Protein AF-A0A1C9HU76-F1 (afdb_monomer)

Radius of gyration: 15.62 Å; Cα contacts (8 Å, |Δi|>4): 66; chains: 1; bounding box: 36×32×41 Å

InterPro domains:
  IPR036271 Tetracyclin repressor-like, C-terminal domain superfamily [SSF48498] (3-108)
  IPR039538 BetI-type transcriptional repressor, C-terminal [PF13977] (38-105)

Structure (mmCIF, N/CA/C/O backbone):
data_AF-A0A1C9HU76-F1
#
_entry.id   AF-A0A1C9HU76-F1
#
loop_
_atom_site.group_PDB
_atom_site.id
_atom_site.type_symbol
_atom_site.label_atom_id
_atom_site.label_alt_id
_atom_site.label_comp_id
_atom_site.label_asym_id
_atom_site.label_entity_id
_atom_site.label_seq_id
_atom_site.pdbx_PDB_ins_code
_atom_site.Cartn_x
_atom_site.Cartn_y
_atom_site.Cartn_z
_atom_site.occupancy
_atom_site.B_iso_or_equiv
_atom_site.auth_seq_id
_atom_site.auth_comp_id
_atom_site.auth_asym_id
_atom_site.auth_atom_id
_atom_site.pdbx_PDB_model_num
ATOM 1 N N . MET A 1 1 ? 4.585 -0.288 8.268 1.00 74.44 1 MET A N 1
ATOM 2 C CA . MET A 1 1 ? 4.370 0.138 6.862 1.00 74.44 1 MET A CA 1
ATOM 3 C C . MET A 1 1 ? 5.338 1.241 6.439 1.00 74.44 1 MET A C 1
ATOM 5 O O . MET A 1 1 ? 6.081 1.016 5.494 1.00 74.44 1 MET A O 1
ATOM 9 N N . VAL A 1 2 ? 5.419 2.365 7.163 1.00 81.81 2 VAL A N 1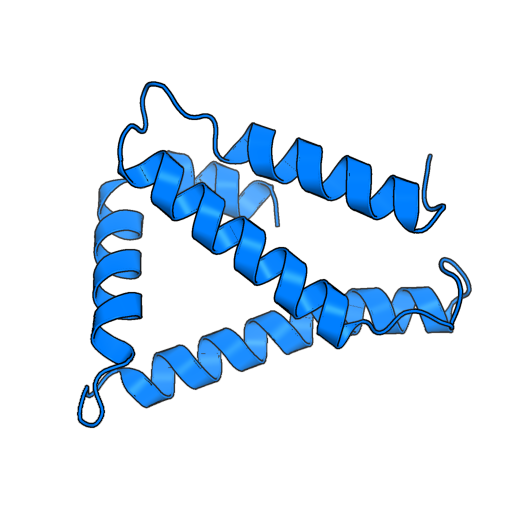
ATOM 10 C CA . VAL A 1 2 ? 6.376 3.463 6.878 1.00 81.81 2 VAL A CA 1
ATOM 11 C C . VAL A 1 2 ? 7.832 2.986 6.788 1.00 81.81 2 VAL A C 1
ATOM 13 O O . VAL A 1 2 ? 8.546 3.365 5.869 1.00 81.81 2 VAL A O 1
ATOM 16 N N . GLU A 1 3 ? 8.259 2.082 7.672 1.00 80.19 3 GLU A N 1
ATOM 17 C CA . GLU A 1 3 ? 9.634 1.558 7.649 1.00 80.19 3 GLU A CA 1
ATOM 18 C C . GLU A 1 3 ? 9.971 0.772 6.370 1.00 80.19 3 GLU A C 1
ATOM 20 O O . GLU A 1 3 ? 11.086 0.845 5.860 1.00 80.19 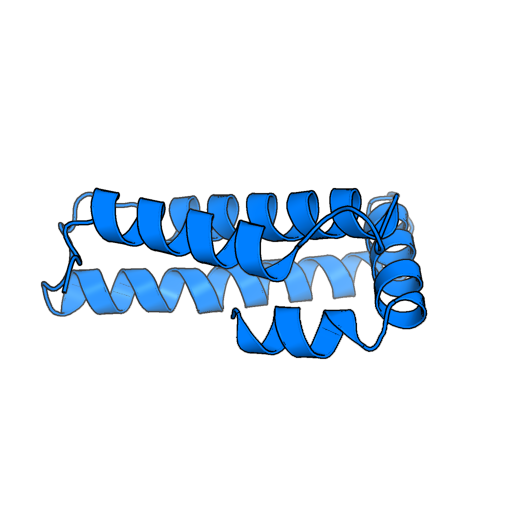3 GLU A O 1
ATOM 25 N N . VAL A 1 4 ? 8.989 0.070 5.790 1.00 80.44 4 VAL A N 1
ATOM 26 C CA . VAL A 1 4 ? 9.163 -0.609 4.495 1.00 80.44 4 VAL A CA 1
ATOM 27 C C . VAL A 1 4 ? 9.374 0.428 3.392 1.00 80.44 4 VAL A C 1
ATOM 29 O O . VAL A 1 4 ? 10.269 0.275 2.569 1.00 80.44 4 VAL A O 1
ATOM 32 N N . PHE A 1 5 ? 8.598 1.514 3.412 1.00 81.38 5 PHE A N 1
ATOM 33 C CA . PHE A 1 5 ? 8.742 2.633 2.479 1.00 81.38 5 PHE A CA 1
ATOM 34 C C . PHE A 1 5 ? 10.095 3.338 2.618 1.00 81.38 5 PHE A C 1
ATOM 36 O O . PHE A 1 5 ? 10.721 3.657 1.609 1.00 81.38 5 PHE A O 1
ATOM 43 N N . ARG A 1 6 ? 10.578 3.516 3.852 1.00 83.56 6 ARG A N 1
ATOM 44 C CA . ARG A 1 6 ? 11.895 4.092 4.141 1.00 83.56 6 ARG A CA 1
ATOM 45 C C . ARG A 1 6 ? 13.017 3.228 3.573 1.00 83.56 6 ARG A C 1
ATOM 47 O O . ARG A 1 6 ? 13.846 3.730 2.828 1.00 83.56 6 ARG A O 1
ATOM 54 N N . ARG A 1 7 ? 12.984 1.916 3.822 1.00 82.94 7 ARG A N 1
ATOM 55 C CA . ARG A 1 7 ? 13.958 0.975 3.247 1.00 82.94 7 ARG A CA 1
ATOM 56 C C . ARG A 1 7 ? 13.907 0.941 1.716 1.00 82.94 7 ARG A C 1
ATOM 58 O O . ARG A 1 7 ? 14.939 0.804 1.066 1.00 82.94 7 ARG A O 1
ATOM 65 N N . ASN A 1 8 ? 12.715 1.048 1.134 1.00 82.38 8 ASN A N 1
ATOM 66 C CA . ASN A 1 8 ? 12.534 1.066 -0.317 1.00 82.38 8 ASN A CA 1
ATOM 67 C C . ASN A 1 8 ? 13.158 2.305 -0.974 1.00 82.38 8 ASN A C 1
ATOM 69 O O . ASN A 1 8 ? 13.611 2.207 -2.115 1.00 82.38 8 ASN A O 1
ATOM 73 N N . ALA A 1 9 ? 13.219 3.438 -0.266 1.00 81.19 9 ALA A N 1
ATOM 74 C CA . ALA A 1 9 ? 13.811 4.671 -0.780 1.00 81.19 9 ALA A CA 1
ATOM 75 C C . ALA A 1 9 ? 15.301 4.509 -1.138 1.00 81.19 9 ALA A C 1
ATOM 77 O O . ALA A 1 9 ? 15.770 5.120 -2.096 1.00 81.19 9 ALA A O 1
ATOM 78 N N . ASP A 1 10 ? 16.013 3.607 -0.455 1.00 87.38 10 ASP A N 1
ATOM 79 C CA . ASP A 1 10 ? 17.419 3.293 -0.735 1.00 87.38 10 ASP A CA 1
ATOM 80 C C . ASP A 1 10 ? 17.607 2.310 -1.912 1.00 87.38 10 ASP A C 1
ATOM 82 O O . ASP A 1 10 ? 18.732 2.020 -2.320 1.00 87.38 10 ASP A O 1
ATOM 86 N N . MET A 1 11 ? 16.519 1.770 -2.481 1.00 90.69 11 MET A N 1
ATOM 87 C CA . MET A 1 11 ? 16.540 0.692 -3.483 1.00 90.69 11 MET A CA 1
ATOM 88 C C . MET A 1 11 ? 15.771 1.052 -4.766 1.00 90.69 11 MET A C 1
ATOM 90 O O . MET A 1 11 ? 15.022 0.230 -5.301 1.00 90.69 11 MET A O 1
ATOM 94 N N . VAL A 1 12 ? 15.970 2.268 -5.287 1.00 91.50 12 VAL A N 1
ATOM 95 C CA . VAL A 1 12 ? 15.240 2.825 -6.450 1.00 91.50 12 VAL A CA 1
ATOM 96 C C . VAL A 1 12 ? 15.096 1.838 -7.609 1.00 91.50 12 VAL A C 1
ATOM 98 O O . VAL A 1 12 ? 13.988 1.609 -8.091 1.00 91.50 12 VAL A O 1
ATOM 101 N N . GLU A 1 13 ? 16.188 1.211 -8.042 1.00 93.88 13 GLU A N 1
ATOM 102 C CA . GLU A 1 13 ? 16.163 0.330 -9.216 1.00 93.88 13 GLU A CA 1
ATOM 103 C C . GLU A 1 13 ? 15.406 -0.983 -8.971 1.00 93.88 13 GLU A C 1
ATOM 105 O O . GLU A 1 13 ? 14.733 -1.487 -9.871 1.00 93.88 13 GLU A O 1
ATOM 110 N N . VAL A 1 14 ? 15.429 -1.506 -7.741 1.00 94.12 14 VAL A N 1
ATOM 111 C CA . VAL A 1 14 ? 14.643 -2.692 -7.360 1.00 94.12 14 VAL A CA 1
ATOM 112 C C . VAL A 1 14 ? 13.156 -2.360 -7.386 1.00 94.12 14 VAL A C 1
ATOM 114 O O . VAL A 1 14 ? 12.353 -3.114 -7.934 1.00 94.12 14 VAL A O 1
ATOM 117 N N . ILE A 1 15 ? 12.791 -1.207 -6.829 1.00 94.31 15 ILE A N 1
ATOM 118 C CA . ILE A 1 15 ? 11.403 -0.750 -6.776 1.00 94.31 15 ILE A CA 1
ATOM 119 C C . ILE A 1 15 ? 10.880 -0.421 -8.175 1.00 94.31 15 ILE A C 1
ATOM 121 O O . ILE A 1 15 ? 9.739 -0.749 -8.495 1.00 94.31 15 ILE A O 1
ATOM 125 N N . ARG A 1 16 ? 11.727 0.135 -9.048 1.00 94.81 16 ARG A N 1
ATOM 126 C CA . ARG A 1 16 ? 11.408 0.360 -10.461 1.00 94.81 16 ARG A CA 1
ATOM 127 C C . ARG A 1 16 ? 11.109 -0.952 -11.185 1.00 94.81 16 ARG A C 1
ATOM 129 O O . ARG A 1 16 ? 10.067 -1.061 -11.827 1.00 94.81 16 ARG A O 1
ATOM 136 N N . ALA A 1 17 ? 11.989 -1.948 -11.063 1.00 95.94 17 ALA A N 1
ATOM 137 C CA . ALA A 1 17 ? 11.784 -3.261 -11.675 1.00 95.94 17 ALA A CA 1
ATOM 138 C C . ALA A 1 17 ? 10.505 -3.931 -11.149 1.00 95.94 17 ALA A C 1
ATOM 140 O O . ALA A 1 17 ? 9.711 -4.454 -11.929 1.00 95.94 1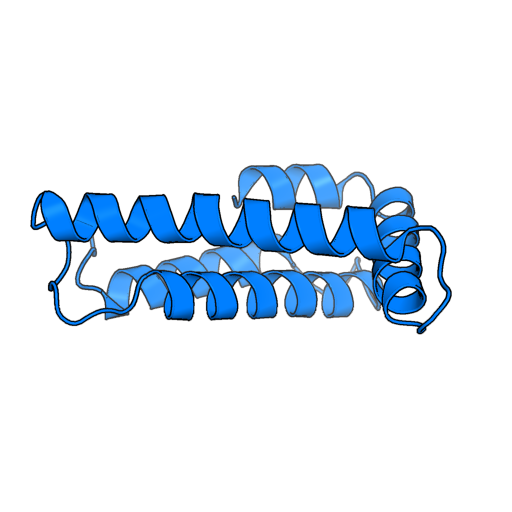7 ALA A O 1
ATOM 141 N N . PHE A 1 18 ? 10.267 -3.851 -9.837 1.00 94.50 18 PHE A N 1
ATOM 142 C CA . PHE A 1 18 ? 9.049 -4.361 -9.215 1.00 94.50 18 PHE A CA 1
ATOM 143 C C . PHE A 1 18 ? 7.787 -3.677 -9.762 1.00 94.50 18 PHE A C 1
ATOM 145 O O . PHE A 1 18 ? 6.830 -4.364 -10.107 1.00 94.50 18 PHE A O 1
ATOM 152 N N . ALA A 1 19 ? 7.783 -2.345 -9.883 1.00 94.81 19 ALA A N 1
ATOM 153 C CA . ALA A 1 19 ? 6.642 -1.590 -10.400 1.00 94.81 19 ALA A CA 1
ATOM 154 C C . ALA A 1 19 ? 6.323 -1.939 -11.864 1.00 94.81 19 ALA A C 1
ATOM 156 O O . ALA A 1 19 ? 5.154 -2.097 -12.216 1.00 94.81 19 ALA A O 1
ATOM 157 N N . ILE A 1 20 ? 7.352 -2.115 -12.700 1.00 96.19 20 ILE A N 1
ATOM 158 C CA . ILE A 1 20 ? 7.190 -2.544 -14.097 1.00 96.19 20 ILE A CA 1
ATOM 159 C C . ILE A 1 20 ? 6.579 -3.946 -14.154 1.00 96.19 20 ILE A C 1
ATOM 161 O O . ILE A 1 20 ? 5.544 -4.127 -14.789 1.00 96.19 20 ILE A O 1
ATOM 165 N N . LEU A 1 21 ? 7.158 -4.914 -13.436 1.00 96.50 21 LEU A N 1
ATOM 166 C CA . LEU A 1 21 ? 6.646 -6.288 -13.402 1.00 96.50 21 LEU A CA 1
ATOM 167 C C . LEU A 1 21 ? 5.219 -6.362 -12.848 1.00 96.50 21 LEU A C 1
ATOM 169 O O . LEU A 1 21 ? 4.411 -7.145 -13.343 1.00 96.50 21 LEU A O 1
ATOM 173 N N . SER A 1 22 ? 4.898 -5.532 -11.852 1.00 95.06 22 SER A N 1
ATOM 174 C CA . SER A 1 22 ? 3.544 -5.415 -11.307 1.00 95.06 22 SER A CA 1
ATOM 175 C C . SER A 1 22 ? 2.556 -4.988 -12.392 1.00 95.06 22 SER A C 1
ATOM 177 O O . SER A 1 22 ? 1.545 -5.657 -12.604 1.00 95.06 22 SER A O 1
ATOM 179 N N . ALA A 1 23 ? 2.886 -3.945 -13.159 1.00 95.44 23 ALA A N 1
ATOM 180 C CA . ALA A 1 23 ? 2.052 -3.480 -14.265 1.00 95.44 23 ALA A CA 1
ATOM 181 C C . ALA A 1 23 ? 1.947 -4.513 -15.403 1.00 95.44 23 ALA A C 1
ATOM 183 O O . ALA A 1 23 ? 0.852 -4.764 -15.906 1.00 95.44 23 ALA A O 1
ATOM 184 N N . GLU A 1 24 ? 3.052 -5.154 -15.791 1.00 97.00 24 GLU A N 1
ATOM 185 C CA . GLU A 1 24 ? 3.063 -6.200 -16.824 1.00 97.00 24 GLU A CA 1
ATOM 186 C C . GLU A 1 24 ? 2.234 -7.427 -16.418 1.00 97.00 24 GLU A C 1
ATOM 188 O O . GLU A 1 24 ? 1.574 -8.040 -17.263 1.00 97.00 24 GLU A O 1
ATOM 193 N N . SER A 1 25 ? 2.193 -7.748 -15.120 1.00 97.19 25 SER A N 1
ATOM 194 C CA . SER A 1 25 ? 1.417 -8.870 -14.583 1.00 97.19 25 SER A CA 1
ATOM 195 C C . SER A 1 25 ? -0.095 -8.757 -14.798 1.00 97.19 25 SE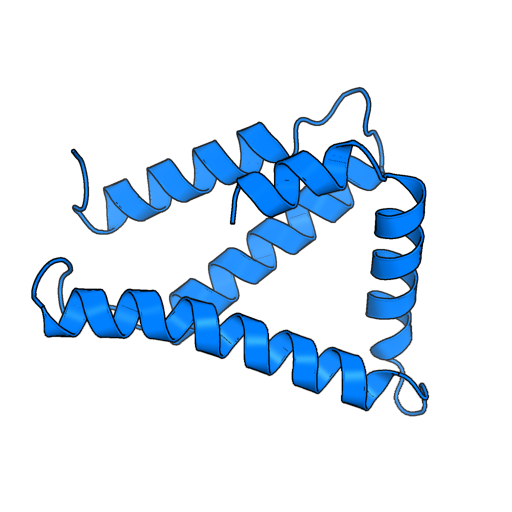R A C 1
ATOM 197 O O . SER A 1 25 ? -0.797 -9.768 -14.729 1.00 97.19 25 SER A O 1
ATOM 199 N N . LEU A 1 26 ? -0.596 -7.558 -15.119 1.00 95.75 26 LEU A N 1
ATOM 200 C CA . LEU A 1 26 ? -2.001 -7.316 -15.452 1.00 95.75 26 LEU A CA 1
ATOM 201 C C . LEU A 1 26 ? -2.397 -7.898 -16.819 1.00 95.75 26 LEU A C 1
ATOM 203 O O . LEU A 1 26 ? -3.588 -8.077 -17.091 1.00 95.75 26 LEU A O 1
ATOM 207 N N . MET A 1 27 ? -1.431 -8.211 -17.689 1.00 96.69 27 MET A N 1
ATOM 208 C CA . MET A 1 27 ? -1.708 -8.866 -18.967 1.00 96.69 27 MET A CA 1
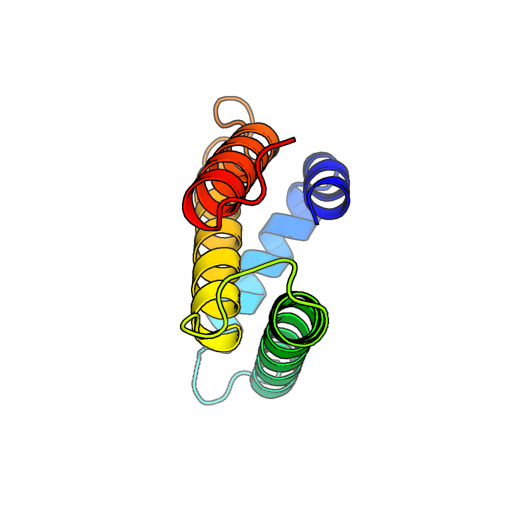ATOM 209 C C . MET A 1 27 ? -2.267 -10.280 -18.751 1.00 96.69 27 MET A C 1
ATOM 211 O O . MET A 1 27 ? -1.833 -11.017 -17.866 1.00 96.69 27 MET A O 1
ATOM 215 N N . LYS A 1 28 ? -3.231 -10.679 -19.595 1.00 91.56 28 LYS A N 1
ATOM 216 C CA . LYS A 1 28 ? -4.014 -11.919 -19.436 1.00 91.56 28 LYS A CA 1
ATOM 217 C C . LYS A 1 28 ? -3.149 -13.165 -19.203 1.00 91.56 28 LYS A C 1
ATOM 219 O O . LYS A 1 28 ? -3.484 -13.953 -18.320 1.00 91.56 28 LYS A O 1
ATOM 224 N N . ASP A 1 29 ? -2.063 -13.285 -19.964 1.00 94.19 29 ASP A N 1
ATOM 225 C CA . ASP A 1 29 ? -1.213 -14.476 -20.043 1.00 94.19 29 ASP A CA 1
ATOM 226 C C . ASP A 1 29 ? 0.182 -14.252 -19.422 1.00 94.19 29 ASP A C 1
ATOM 228 O O . ASP A 1 29 ? 1.130 -14.975 -19.725 1.00 94.19 29 ASP A O 1
ATOM 232 N N . HIS A 1 30 ? 0.338 -13.241 -18.555 1.00 96.56 30 HIS A N 1
ATOM 233 C CA . HIS A 1 30 ? 1.620 -12.984 -17.902 1.00 96.56 30 HIS A CA 1
ATOM 234 C C . HIS A 1 30 ? 1.933 -14.067 -16.849 1.00 96.56 30 HIS A C 1
ATOM 236 O O . HIS A 1 30 ? 1.116 -14.296 -15.950 1.00 96.56 30 HIS A O 1
ATOM 242 N N . PRO A 1 31 ? 3.124 -14.696 -16.868 1.00 97.12 31 PRO A N 1
ATOM 243 C CA . PRO A 1 31 ? 3.454 -15.799 -15.961 1.00 97.12 31 PRO A CA 1
ATOM 244 C C . PRO A 1 31 ? 3.439 -15.394 -14.479 1.00 97.12 31 PRO A C 1
ATOM 246 O O . PRO A 1 31 ? 3.140 -16.215 -13.618 1.00 97.12 31 PRO A O 1
ATOM 249 N N . ALA A 1 32 ? 3.714 -14.122 -14.169 1.00 96.38 32 ALA A N 1
ATOM 250 C CA . ALA A 1 32 ? 3.707 -13.617 -12.793 1.00 96.38 32 ALA A CA 1
ATOM 251 C C . ALA A 1 32 ? 2.318 -13.203 -12.265 1.00 96.38 32 ALA A C 1
ATOM 253 O O . ALA A 1 32 ? 2.218 -12.814 -11.104 1.00 96.38 32 ALA A O 1
ATOM 254 N N . LYS A 1 33 ? 1.249 -13.273 -13.076 1.00 96.06 33 LYS A N 1
ATOM 255 C CA . LYS A 1 33 ? -0.096 -12.802 -12.692 1.00 96.06 33 LYS A CA 1
ATOM 256 C C . LYS A 1 33 ? -0.586 -13.404 -11.372 1.00 96.06 33 LYS A C 1
ATOM 258 O O . LYS A 1 33 ? -1.073 -12.674 -10.516 1.00 96.06 33 LYS A O 1
ATOM 263 N N . GLY A 1 34 ? -0.444 -14.723 -11.206 1.00 96.81 34 GLY A N 1
ATOM 264 C CA . GLY A 1 34 ? -0.863 -15.416 -9.981 1.00 96.81 34 GLY A CA 1
ATOM 265 C C . GLY A 1 34 ? -0.099 -14.926 -8.753 1.00 96.81 34 GLY A C 1
ATOM 266 O O . GLY A 1 34 ? -0.703 -14.564 -7.755 1.00 96.81 34 GLY A O 1
ATOM 267 N N . TRP A 1 35 ? 1.223 -14.791 -8.874 1.00 96.88 35 TRP A N 1
ATOM 268 C CA . TRP A 1 35 ? 2.063 -14.316 -7.777 1.00 96.88 35 TRP A CA 1
ATOM 269 C C . TRP A 1 35 ? 1.715 -12.888 -7.331 1.00 96.88 35 TRP A C 1
ATOM 271 O O . TRP A 1 35 ? 1.637 -12.622 -6.133 1.00 96.88 35 TRP A O 1
ATOM 281 N N . PHE A 1 36 ? 1.482 -11.967 -8.275 1.00 96.25 36 PHE A N 1
ATOM 282 C CA . PHE A 1 36 ? 1.089 -10.593 -7.939 1.00 96.25 36 PHE A CA 1
ATOM 283 C C . PHE A 1 36 ? -0.320 -10.517 -7.343 1.00 96.25 36 PHE A C 1
ATOM 285 O O . PHE A 1 36 ? -0.528 -9.735 -6.415 1.00 96.25 36 PHE A O 1
ATOM 292 N N . LEU A 1 37 ? -1.259 -11.345 -7.817 1.00 95.44 37 LEU A N 1
ATOM 293 C CA . LEU A 1 37 ? -2.590 -11.463 -7.220 1.00 95.44 37 LEU A CA 1
ATOM 294 C C . LEU A 1 37 ? -2.498 -11.946 -5.769 1.00 95.44 37 LEU A C 1
ATOM 296 O O . LEU A 1 37 ? -2.995 -11.265 -4.878 1.00 95.44 37 LEU A O 1
ATOM 300 N N . ASP A 1 38 ? -1.809 -13.062 -5.527 1.00 96.69 38 ASP A N 1
ATOM 301 C CA . ASP A 1 38 ? -1.658 -13.639 -4.188 1.00 96.69 38 ASP A CA 1
ATOM 302 C C . ASP A 1 38 ? -0.991 -12.645 -3.235 1.00 96.69 38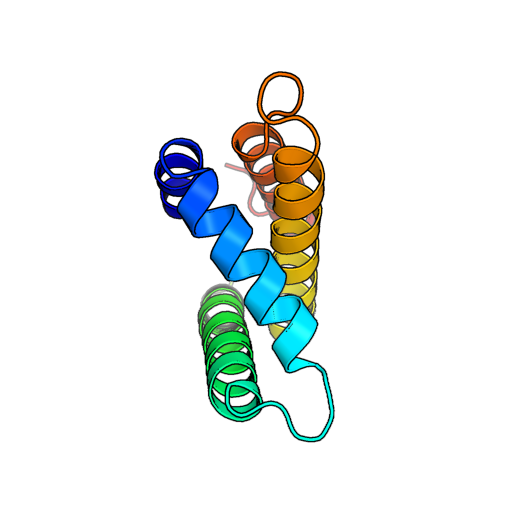 ASP A C 1
ATOM 304 O O . ASP A 1 38 ? -1.434 -12.449 -2.104 1.00 96.69 38 ASP A O 1
ATOM 308 N N . ARG A 1 39 ? 0.044 -11.947 -3.716 1.00 95.25 39 ARG A N 1
ATOM 309 C CA . ARG A 1 39 ? 0.722 -10.895 -2.959 1.00 95.25 39 ARG A CA 1
ATOM 310 C C . ARG A 1 39 ? -0.215 -9.741 -2.603 1.00 95.25 39 ARG A C 1
ATOM 312 O O . ARG A 1 39 ? -0.183 -9.285 -1.461 1.00 95.25 39 ARG A O 1
ATOM 319 N N . ALA A 1 40 ? -1.001 -9.244 -3.558 1.00 92.88 40 ALA A N 1
ATOM 320 C CA . ALA A 1 40 ? -1.929 -8.140 -3.326 1.00 92.88 40 ALA A CA 1
ATOM 321 C C . ALA A 1 40 ? -3.037 -8.545 -2.345 1.00 92.88 40 ALA A C 1
ATOM 323 O O . ALA A 1 40 ? -3.337 -7.801 -1.414 1.00 92.88 40 ALA A O 1
ATOM 324 N N . THR A 1 41 ? -3.588 -9.750 -2.505 1.00 95.19 41 THR A N 1
ATOM 325 C CA . THR A 1 41 ? -4.593 -10.308 -1.597 1.00 95.19 41 THR A CA 1
ATOM 326 C C . THR A 1 41 ? -4.039 -10.496 -0.188 1.00 95.19 41 THR A C 1
ATOM 328 O O . THR A 1 41 ? -4.702 -10.110 0.772 1.00 95.19 41 THR A O 1
ATOM 331 N N . GLN A 1 42 ? -2.820 -11.023 -0.040 1.00 95.56 42 GLN A N 1
ATOM 332 C CA . GLN A 1 42 ? -2.192 -11.172 1.273 1.00 95.56 42 GLN A CA 1
ATOM 333 C C . GLN A 1 42 ? -1.985 -9.814 1.946 1.00 95.56 42 GLN A C 1
ATOM 335 O O . GLN A 1 42 ? -2.388 -9.638 3.090 1.00 95.56 42 GLN A O 1
ATOM 340 N N . LEU A 1 43 ? -1.436 -8.833 1.222 1.00 94.25 43 LEU A N 1
ATOM 341 C CA . LEU A 1 43 ? -1.222 -7.490 1.761 1.00 94.25 43 LEU A CA 1
ATOM 342 C C . LEU A 1 43 ? -2.540 -6.830 2.190 1.00 94.25 43 LEU A C 1
ATOM 344 O O . LEU A 1 43 ? -2.599 -6.208 3.249 1.00 94.25 43 LEU A O 1
ATOM 348 N N . GLN A 1 44 ? -3.598 -6.974 1.389 1.00 95.56 44 GLN A N 1
ATOM 349 C CA . GLN A 1 44 ? -4.918 -6.453 1.735 1.00 95.56 44 GLN A CA 1
ATOM 350 C C . GLN A 1 44 ? -5.470 -7.114 3.000 1.00 95.56 44 GLN A C 1
ATOM 352 O O . GLN A 1 44 ? -5.994 -6.411 3.861 1.00 95.56 44 GLN A O 1
ATOM 357 N N . ASN A 1 45 ? -5.335 -8.435 3.130 1.00 95.31 45 ASN A N 1
ATOM 358 C CA . ASN A 1 45 ? -5.791 -9.170 4.308 1.00 95.31 45 ASN A CA 1
ATOM 359 C C . ASN A 1 45 ? -5.017 -8.765 5.568 1.00 95.31 45 ASN A C 1
ATOM 361 O O . ASN A 1 45 ? -5.640 -8.528 6.597 1.00 95.31 45 ASN A O 1
ATOM 365 N N . ASP A 1 46 ? -3.692 -8.635 5.482 1.00 94.69 46 ASP A N 1
ATOM 366 C CA . ASP A 1 46 ? -2.847 -8.248 6.618 1.00 94.69 46 ASP A CA 1
ATOM 367 C C . ASP A 1 46 ? -3.217 -6.850 7.141 1.00 94.69 46 ASP A C 1
ATOM 369 O O . ASP A 1 46 ? -3.327 -6.626 8.348 1.00 94.69 46 ASP A O 1
ATOM 373 N N . ILE A 1 47 ? -3.450 -5.900 6.228 1.00 94.00 47 ILE A N 1
ATOM 374 C CA . ILE A 1 47 ? -3.870 -4.544 6.595 1.00 94.00 47 ILE A CA 1
ATOM 375 C C . ILE A 1 47 ? -5.298 -4.557 7.154 1.00 94.00 47 ILE A C 1
ATOM 377 O O . ILE A 1 47 ? -5.550 -3.936 8.184 1.00 94.00 47 ILE A O 1
ATOM 381 N N . ALA A 1 48 ? -6.229 -5.264 6.507 1.00 94.19 48 ALA A N 1
ATOM 382 C CA . ALA A 1 48 ? -7.620 -5.334 6.948 1.00 94.19 48 ALA A CA 1
ATOM 383 C C . ALA A 1 48 ? -7.742 -5.932 8.357 1.00 94.19 48 ALA A C 1
ATOM 385 O O . ALA A 1 48 ? -8.463 -5.374 9.180 1.00 94.19 48 ALA A O 1
ATOM 386 N N . ALA A 1 49 ? -6.978 -6.987 8.658 1.00 93.00 49 ALA A N 1
ATOM 387 C CA . ALA A 1 49 ? -6.947 -7.617 9.976 1.00 93.00 49 ALA A CA 1
ATOM 388 C C . ALA A 1 49 ? -6.585 -6.622 11.091 1.00 93.00 49 ALA A C 1
ATOM 390 O O . ALA A 1 49 ? -7.200 -6.641 12.150 1.00 93.00 49 ALA A O 1
ATOM 391 N N . THR A 1 50 ? -5.666 -5.686 10.825 1.00 91.62 50 THR A N 1
ATOM 392 C CA . THR A 1 50 ? -5.286 -4.645 11.798 1.00 91.62 50 THR A CA 1
ATOM 393 C C . THR A 1 50 ? -6.475 -3.739 12.155 1.00 91.62 50 THR A C 1
ATOM 395 O O . THR A 1 50 ? -6.655 -3.371 13.314 1.00 91.62 50 THR A O 1
ATOM 398 N N . PHE A 1 51 ? -7.311 -3.381 11.175 1.00 90.12 51 PHE A N 1
ATOM 399 C CA . PHE A 1 51 ? -8.515 -2.580 11.422 1.00 90.12 51 PHE A CA 1
ATOM 400 C C . PHE A 1 51 ? -9.631 -3.407 12.066 1.00 90.12 51 PHE A C 1
ATOM 402 O O . PHE A 1 51 ? -10.336 -2.909 12.937 1.00 90.12 51 PHE A O 1
ATOM 409 N N . GLU A 1 52 ? -9.790 -4.667 11.668 1.00 89.19 52 GLU A N 1
ATOM 410 C CA . GLU A 1 52 ? -10.774 -5.575 12.267 1.00 89.19 52 GLU A CA 1
ATOM 411 C C . GLU A 1 52 ? -10.482 -5.824 13.758 1.00 89.19 52 GLU A C 1
ATOM 413 O O . GLU A 1 52 ? -11.405 -5.801 14.573 1.00 89.19 52 GLU A O 1
ATOM 418 N N . GLU A 1 53 ? -9.209 -5.980 14.135 1.00 90.25 53 GLU A N 1
ATOM 419 C CA . GLU A 1 53 ? -8.772 -6.090 15.534 1.00 90.25 53 GLU A CA 1
ATOM 420 C C . GLU A 1 53 ? -9.099 -4.824 16.337 1.00 90.25 53 GLU A C 1
ATOM 422 O O . GLU A 1 53 ? -9.700 -4.915 17.407 1.00 90.25 53 GLU A O 1
ATOM 427 N N . ALA A 1 54 ? -8.797 -3.647 15.786 1.00 87.81 54 ALA A N 1
ATOM 428 C CA . ALA A 1 54 ? -9.085 -2.367 16.432 1.00 87.81 54 ALA A CA 1
ATOM 429 C C . ALA A 1 54 ? -10.596 -2.062 16.539 1.00 87.81 54 ALA A C 1
ATOM 431 O O . ALA A 1 54 ? -11.033 -1.338 17.433 1.00 87.81 54 ALA A O 1
ATOM 432 N N . VAL A 1 55 ? -11.430 -2.601 15.641 1.00 88.31 55 VAL A N 1
ATOM 433 C CA . VAL A 1 55 ? -12.895 -2.569 15.803 1.00 88.31 55 VAL A CA 1
ATOM 434 C C . VAL A 1 55 ? -13.320 -3.497 16.940 1.00 88.31 55 VAL A C 1
ATOM 436 O O . VAL A 1 55 ? -14.168 -3.134 17.757 1.00 88.31 55 VAL A O 1
ATOM 439 N N . ALA A 1 56 ? -12.752 -4.704 16.997 1.00 88.00 56 ALA A N 1
ATOM 440 C CA . ALA A 1 56 ? -13.121 -5.717 17.978 1.00 88.00 56 ALA A CA 1
ATOM 441 C C . ALA A 1 56 ? -12.751 -5.321 19.418 1.00 88.00 56 ALA A C 1
ATOM 443 O O . ALA A 1 56 ? -13.488 -5.663 20.345 1.00 88.00 56 ALA A O 1
ATOM 444 N N . ASP A 1 57 ? -11.645 -4.597 19.611 1.00 89.69 57 ASP A N 1
ATOM 445 C CA . ASP A 1 57 ? -11.218 -4.094 20.922 1.00 89.69 57 ASP A CA 1
ATOM 446 C C . ASP A 1 57 ? -11.841 -2.735 21.309 1.00 89.69 57 ASP A C 1
ATOM 448 O O . ASP A 1 57 ? -11.702 -2.292 22.452 1.00 89.69 57 ASP A O 1
ATOM 452 N N . GLY A 1 58 ? -12.594 -2.117 20.392 1.00 86.44 58 GLY A N 1
ATOM 453 C CA . GLY A 1 58 ? -13.303 -0.857 20.606 1.00 86.44 58 GLY A CA 1
ATOM 454 C C . GLY A 1 58 ? -12.449 0.400 20.431 1.00 86.44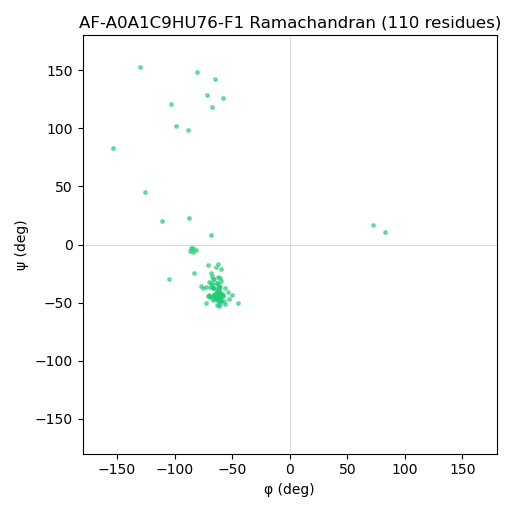 58 GLY A C 1
ATOM 455 O O . GLY A 1 58 ? -12.920 1.486 20.773 1.00 86.44 58 GLY A O 1
ATOM 456 N N . SER A 1 59 ? -11.229 0.283 19.899 1.00 85.69 59 SER A N 1
ATOM 457 C CA . SER A 1 59 ? -10.364 1.429 19.597 1.00 85.69 59 SER A CA 1
ATOM 458 C C . SER A 1 59 ? -10.919 2.309 18.472 1.00 85.69 59 SER A C 1
ATOM 460 O O . SER A 1 59 ? -10.681 3.515 18.479 1.00 85.69 59 SER A O 1
ATOM 462 N N . ILE A 1 60 ? -11.672 1.742 17.520 1.00 86.25 60 ILE A N 1
ATOM 463 C CA . ILE A 1 60 ? -12.327 2.482 16.422 1.00 86.25 60 ILE A CA 1
ATOM 464 C C . ILE A 1 60 ? -13.810 2.132 16.284 1.00 86.25 60 ILE A C 1
ATOM 466 O O . ILE A 1 60 ? -14.238 1.032 16.629 1.00 86.25 60 ILE A O 1
ATOM 470 N N . ASP A 1 61 ? -14.609 3.077 15.768 1.00 81.50 61 ASP A N 1
ATOM 471 C CA . ASP A 1 61 ? -16.049 2.876 15.541 1.00 81.50 61 ASP A CA 1
ATOM 472 C C . ASP A 1 61 ? -16.281 1.676 14.605 1.00 81.50 61 ASP A C 1
ATOM 474 O O . ASP A 1 61 ? -15.775 1.630 13.483 1.00 81.50 61 ASP A O 1
ATOM 478 N N . GLY A 1 62 ? -17.099 0.714 15.039 1.00 74.94 62 GLY A N 1
ATOM 479 C CA . GLY A 1 62 ? -17.387 -0.524 14.308 1.00 74.94 62 GLY A CA 1
ATOM 480 C C . GLY A 1 62 ? -18.195 -0.360 13.018 1.00 74.94 62 GLY A C 1
ATOM 481 O O . GLY A 1 62 ? -18.619 -1.352 12.430 1.00 74.94 62 GLY A O 1
ATOM 482 N N . LYS A 1 63 ? -18.437 0.875 12.568 1.00 81.69 63 LYS A N 1
ATOM 483 C CA . LYS A 1 63 ? -19.068 1.181 11.274 1.00 81.69 63 LYS A CA 1
ATOM 484 C C . LYS A 1 63 ? -18.097 1.196 10.095 1.00 81.69 63 LYS A C 1
ATOM 486 O O . LYS A 1 63 ? -18.547 1.364 8.962 1.00 81.69 63 LYS A O 1
ATOM 491 N N . ILE A 1 64 ? -16.795 1.075 10.335 1.00 84.81 64 ILE A N 1
ATOM 492 C CA . ILE A 1 64 ? -15.799 1.095 9.263 1.00 84.81 64 ILE A CA 1
ATOM 493 C C . ILE A 1 64 ? -15.686 -0.261 8.556 1.00 84.81 64 ILE A C 1
ATOM 495 O O . ILE A 1 64 ? -15.837 -1.317 9.166 1.00 84.81 64 ILE A O 1
ATOM 499 N N . ASP A 1 65 ? -15.365 -0.229 7.263 1.00 88.62 65 ASP A N 1
ATOM 500 C CA . ASP A 1 65 ? -14.996 -1.417 6.489 1.00 88.62 65 ASP A CA 1
ATOM 501 C C . ASP A 1 65 ? -13.464 -1.500 6.392 1.00 88.62 65 ASP A C 1
ATOM 503 O O . ASP A 1 65 ? -12.833 -0.788 5.605 1.00 88.62 65 ASP A O 1
ATOM 507 N N . GLY A 1 66 ? -12.857 -2.374 7.201 1.00 89.69 66 GLY A N 1
ATOM 508 C CA . GLY A 1 66 ? -11.403 -2.559 7.244 1.00 89.69 66 GLY A CA 1
ATOM 509 C C . GLY A 1 66 ? -10.797 -2.989 5.903 1.00 89.69 66 GLY A C 1
ATOM 510 O O . GLY A 1 66 ? -9.683 -2.580 5.573 1.00 89.69 66 GLY A O 1
ATOM 511 N N . ARG A 1 67 ? -11.536 -3.738 5.072 1.00 91.44 67 ARG A N 1
ATOM 512 C CA . ARG A 1 67 ? -11.069 -4.134 3.732 1.00 91.44 67 ARG A CA 1
ATOM 513 C C . ARG A 1 67 ? -11.082 -2.972 2.753 1.00 91.44 67 ARG A C 1
ATOM 515 O O . ARG A 1 67 ? -10.187 -2.891 1.906 1.00 91.44 67 ARG A O 1
ATOM 522 N N . ALA A 1 68 ? -12.073 -2.088 2.861 1.00 91.81 68 ALA A N 1
ATOM 523 C CA . ALA A 1 68 ? -12.131 -0.872 2.059 1.00 91.81 68 ALA A CA 1
ATOM 524 C C . ALA A 1 68 ? -10.969 0.070 2.406 1.00 91.81 68 ALA A C 1
ATOM 526 O O . ALA A 1 68 ? -10.268 0.527 1.503 1.00 91.81 68 ALA A O 1
ATOM 527 N N . ILE A 1 69 ? -10.697 0.275 3.701 1.00 93.00 69 ILE A N 1
ATOM 528 C CA . ILE A 1 69 ? -9.559 1.087 4.163 1.00 93.00 69 ILE A CA 1
ATOM 529 C C . ILE A 1 69 ? -8.228 0.466 3.718 1.00 93.00 69 ILE A C 1
ATOM 531 O O . ILE A 1 69 ? -7.334 1.174 3.253 1.00 93.00 69 ILE A O 1
ATOM 535 N N . ALA A 1 70 ? -8.095 -0.862 3.799 1.00 93.69 70 ALA A N 1
ATOM 536 C CA . ALA A 1 70 ? -6.908 -1.561 3.316 1.00 93.69 70 ALA A CA 1
ATOM 537 C C . ALA A 1 70 ? -6.664 -1.326 1.818 1.00 93.69 70 ALA A C 1
ATOM 539 O O . ALA A 1 70 ? -5.540 -1.023 1.415 1.00 93.69 70 ALA A O 1
ATOM 540 N N . ALA A 1 71 ? -7.713 -1.424 0.995 1.00 95.00 71 ALA A N 1
ATOM 541 C CA . ALA A 1 71 ? -7.622 -1.155 -0.438 1.00 95.00 71 ALA A CA 1
ATOM 542 C C . ALA A 1 71 ? -7.226 0.303 -0.729 1.00 95.00 71 ALA A C 1
ATOM 544 O O . ALA A 1 71 ? -6.376 0.546 -1.587 1.00 95.00 71 ALA A O 1
ATOM 545 N N . GLU A 1 72 ? -7.802 1.265 -0.003 1.00 95.44 72 GLU A N 1
ATOM 546 C CA . GLU A 1 72 ? -7.466 2.687 -0.128 1.00 95.44 72 GLU A CA 1
ATOM 547 C C . GLU A 1 72 ? -5.992 2.948 0.208 1.00 95.44 72 GLU A C 1
ATOM 549 O O . GLU A 1 72 ? -5.272 3.580 -0.567 1.00 95.44 72 GLU A O 1
ATOM 554 N N . LEU A 1 73 ? -5.514 2.406 1.331 1.00 94.62 73 LEU A N 1
ATOM 555 C CA . LEU A 1 73 ? -4.128 2.556 1.766 1.00 94.62 73 LEU A CA 1
ATOM 556 C C . LEU A 1 73 ? -3.141 1.957 0.752 1.00 94.62 73 LEU A C 1
ATOM 558 O O . LEU A 1 73 ? -2.143 2.604 0.431 1.00 94.62 73 LEU A O 1
ATOM 562 N N . ILE A 1 74 ? -3.433 0.776 0.196 1.00 94.75 74 ILE A N 1
ATOM 563 C CA . ILE A 1 74 ? -2.618 0.170 -0.873 1.00 94.75 74 ILE A CA 1
ATOM 564 C C . ILE A 1 74 ? -2.596 1.071 -2.115 1.00 94.75 74 ILE A C 1
ATOM 566 O O . ILE A 1 74 ? -1.526 1.333 -2.662 1.00 94.75 74 ILE A O 1
ATOM 570 N N . ALA A 1 75 ? -3.747 1.605 -2.533 1.00 95.88 75 ALA A N 1
ATOM 571 C CA . ALA A 1 75 ? -3.824 2.491 -3.693 1.00 95.88 75 ALA A CA 1
ATOM 572 C C . ALA A 1 75 ? -2.997 3.776 -3.503 1.00 95.88 75 ALA A C 1
ATOM 574 O O . ALA A 1 75 ? -2.308 4.220 -4.427 1.00 95.88 75 ALA A O 1
ATOM 575 N N . VAL A 1 76 ? -3.019 4.359 -2.300 1.00 96.38 76 VAL A N 1
ATOM 576 C CA . VAL A 1 76 ? -2.183 5.517 -1.955 1.00 96.38 76 VAL A CA 1
ATOM 577 C C . VAL A 1 76 ? -0.702 5.149 -1.989 1.00 96.38 76 VAL A C 1
ATOM 579 O O . VAL A 1 76 ? 0.086 5.872 -2.597 1.00 96.38 76 VAL A O 1
ATOM 582 N N . MET A 1 77 ? -0.318 4.022 -1.390 1.00 94.19 77 MET A N 1
ATOM 583 C CA . MET A 1 77 ? 1.060 3.524 -1.395 1.00 94.19 77 MET A CA 1
ATOM 584 C C . MET A 1 77 ? 1.604 3.354 -2.821 1.00 94.19 77 MET A C 1
ATOM 586 O O . MET A 1 77 ? 2.664 3.899 -3.141 1.00 94.19 77 MET A O 1
ATOM 590 N N . ASP A 1 78 ? 0.863 2.663 -3.687 1.00 93.81 78 ASP A N 1
ATOM 591 C CA . ASP A 1 78 ? 1.257 2.432 -5.079 1.00 93.81 78 ASP A CA 1
ATOM 592 C C . ASP A 1 78 ? 1.349 3.749 -5.866 1.00 93.81 78 ASP A C 1
ATOM 594 O O . ASP A 1 78 ? 2.301 3.972 -6.620 1.00 93.81 78 ASP A O 1
ATOM 598 N N . GLY A 1 79 ? 0.398 4.665 -5.655 1.00 95.12 79 GLY A N 1
ATOM 599 C CA . GLY A 1 79 ? 0.400 5.988 -6.278 1.00 95.12 79 GLY A CA 1
ATOM 600 C C . GLY A 1 79 ? 1.605 6.838 -5.871 1.00 95.12 79 GLY A C 1
ATOM 601 O O . GLY A 1 79 ? 2.284 7.402 -6.734 1.00 95.12 79 GLY A O 1
ATOM 602 N N . LEU A 1 80 ? 1.911 6.893 -4.573 1.00 95.94 80 LEU A N 1
ATOM 603 C CA . LEU A 1 80 ? 3.077 7.603 -4.042 1.00 95.94 80 LEU A CA 1
ATOM 604 C C . LEU A 1 80 ? 4.380 7.026 -4.601 1.00 95.94 80 LEU A C 1
ATOM 606 O O . LEU A 1 80 ? 5.243 7.787 -5.037 1.00 95.94 80 LEU A O 1
ATOM 610 N N . GLN A 1 81 ? 4.502 5.698 -4.665 1.00 94.75 81 GLN A N 1
ATOM 611 C CA . GLN A 1 81 ? 5.667 5.036 -5.250 1.00 94.75 81 GLN A CA 1
ATOM 612 C C . GLN A 1 81 ? 5.828 5.363 -6.736 1.00 94.75 81 GLN A C 1
ATOM 614 O O . GLN A 1 81 ? 6.935 5.632 -7.200 1.00 94.75 81 GLN A O 1
ATOM 619 N N . MET A 1 82 ? 4.731 5.411 -7.491 1.00 95.44 82 MET A N 1
ATOM 620 C CA . MET A 1 82 ? 4.757 5.788 -8.904 1.00 95.44 82 MET A CA 1
ATOM 621 C C . MET A 1 82 ? 5.109 7.264 -9.131 1.00 95.44 82 MET A C 1
ATOM 623 O O . MET A 1 82 ? 5.722 7.592 -10.149 1.00 95.44 82 MET A O 1
ATOM 627 N N . LEU A 1 83 ? 4.711 8.174 -8.238 1.00 95.69 83 LEU A N 1
ATOM 628 C CA . LEU A 1 83 ? 5.128 9.581 -8.292 1.00 95.69 83 LEU A CA 1
ATOM 629 C C . LEU A 1 83 ? 6.612 9.726 -7.949 1.00 95.69 83 LEU A C 1
ATOM 631 O O . LEU A 1 83 ? 7.342 10.407 -8.666 1.00 95.69 83 LEU A O 1
ATOM 635 N N . TRP A 1 84 ? 7.064 9.015 -6.920 1.00 95.62 84 TRP A N 1
ATOM 636 C CA . TRP A 1 84 ? 8.462 8.962 -6.520 1.00 95.62 84 TRP A CA 1
ATOM 637 C C . TRP A 1 84 ? 9.375 8.429 -7.622 1.00 95.62 84 TRP A C 1
ATOM 639 O O . TRP A 1 84 ? 10.349 9.082 -7.969 1.00 95.62 84 TRP A O 1
ATOM 649 N N . LEU A 1 85 ? 9.027 7.307 -8.258 1.00 95.56 85 LEU A N 1
ATOM 650 C CA . LEU A 1 85 ? 9.821 6.722 -9.346 1.00 95.56 85 LEU A CA 1
ATOM 651 C C . LEU A 1 85 ? 9.996 7.654 -10.560 1.00 95.56 85 LEU A C 1
ATOM 653 O O . LEU A 1 85 ? 10.922 7.455 -11.345 1.00 95.56 85 LEU A O 1
ATOM 657 N N . ARG A 1 86 ? 9.124 8.657 -10.738 1.00 95.19 86 ARG A N 1
ATOM 658 C CA . ARG A 1 86 ? 9.256 9.659 -11.809 1.00 95.19 86 ARG A CA 1
ATOM 659 C C . ARG A 1 86 ? 10.314 10.715 -11.501 1.00 95.19 86 ARG A C 1
ATOM 661 O O . ARG A 1 86 ? 10.973 11.176 -12.427 1.00 95.19 86 ARG A O 1
ATOM 668 N N . ASP A 1 87 ? 10.453 11.103 -10.237 1.00 94.56 87 ASP A N 1
ATOM 669 C CA . ASP A 1 87 ? 11.458 12.063 -9.776 1.00 94.56 87 ASP A CA 1
ATOM 670 C C . ASP A 1 87 ? 11.796 11.815 -8.291 1.00 94.56 87 ASP A C 1
ATOM 672 O O . ASP A 1 87 ? 11.259 12.491 -7.403 1.00 94.56 87 ASP A O 1
ATOM 676 N N . PRO A 1 88 ? 12.701 10.855 -8.006 1.00 90.25 88 PRO A N 1
ATOM 677 C CA . PRO A 1 88 ? 13.056 10.485 -6.636 1.00 90.25 88 PRO A CA 1
ATOM 678 C C . PRO A 1 88 ? 13.737 11.615 -5.859 1.00 90.25 88 PRO A C 1
ATOM 680 O O . PRO A 1 88 ? 13.795 11.572 -4.635 1.00 90.25 88 PRO A O 1
ATOM 683 N N . THR A 1 89 ? 14.278 12.614 -6.566 1.00 90.44 89 THR A N 1
ATOM 684 C CA . THR A 1 89 ? 14.994 13.747 -5.961 1.00 90.44 89 THR A CA 1
ATOM 685 C C . THR A 1 89 ? 14.065 14.851 -5.484 1.00 90.44 89 THR A C 1
ATOM 687 O O . THR A 1 89 ? 14.422 15.619 -4.592 1.00 90.44 89 THR A O 1
ATOM 690 N N . ARG A 1 90 ? 12.874 14.941 -6.078 1.00 91.94 90 ARG A N 1
ATOM 691 C CA . ARG A 1 90 ? 11.901 15.996 -5.801 1.00 91.94 90 ARG A CA 1
ATOM 692 C C . ARG A 1 90 ? 10.732 15.517 -4.952 1.00 91.94 90 ARG A C 1
ATOM 694 O O . ARG A 1 90 ? 10.123 16.330 -4.259 1.00 91.94 90 ARG A O 1
ATOM 701 N N . PHE A 1 91 ? 10.368 14.242 -5.052 1.00 94.06 91 PHE A N 1
ATOM 702 C CA . PHE A 1 91 ? 9.172 13.717 -4.407 1.00 94.06 91 PHE A CA 1
ATOM 703 C C . PHE A 1 91 ? 9.520 12.913 -3.155 1.00 94.06 91 PHE A C 1
ATOM 705 O O . PHE A 1 91 ? 10.207 11.903 -3.234 1.00 94.06 91 PHE A O 1
ATOM 712 N N . ASP A 1 92 ? 9.004 13.327 -2.001 1.00 92.81 92 ASP A N 1
ATOM 713 C CA . ASP A 1 92 ? 9.135 12.569 -0.758 1.00 92.81 92 ASP A CA 1
ATOM 714 C C . ASP A 1 92 ? 7.979 11.569 -0.612 1.00 92.81 92 ASP A C 1
ATOM 716 O O . ASP A 1 92 ? 6.867 11.903 -0.194 1.00 92.81 92 ASP A O 1
ATOM 720 N N . MET A 1 93 ? 8.251 10.315 -0.975 1.00 93.88 93 MET A N 1
ATOM 721 C CA . MET A 1 93 ? 7.295 9.217 -0.838 1.00 93.88 93 MET A CA 1
ATOM 722 C C . MET A 1 93 ? 6.964 8.902 0.626 1.00 93.88 93 MET A C 1
ATOM 724 O O . MET A 1 93 ? 5.826 8.546 0.935 1.00 93.88 93 MET A O 1
ATOM 728 N N . VAL A 1 94 ? 7.958 8.996 1.516 1.00 93.38 94 VAL A N 1
ATOM 729 C CA . VAL A 1 94 ? 7.827 8.596 2.923 1.00 93.38 94 VAL A CA 1
ATOM 730 C C . VAL A 1 94 ? 6.968 9.618 3.653 1.00 93.38 94 VAL A C 1
ATOM 732 O O . VAL A 1 94 ? 5.962 9.233 4.246 1.00 93.38 94 VAL A O 1
ATOM 735 N N . GLY A 1 95 ? 7.282 10.908 3.512 1.00 95.12 95 GLY A N 1
ATOM 736 C CA . GLY A 1 95 ? 6.474 11.988 4.075 1.00 95.12 95 GLY A CA 1
ATOM 737 C C . GLY A 1 95 ? 5.050 12.016 3.514 1.00 95.12 95 GLY A C 1
ATOM 738 O O . GLY A 1 95 ? 4.094 12.271 4.246 1.00 95.12 95 GLY A O 1
ATOM 739 N N . GLY A 1 96 ? 4.870 11.672 2.232 1.00 95.62 96 GLY A N 1
ATOM 740 C CA . GLY A 1 96 ? 3.543 11.516 1.630 1.00 95.62 96 GLY A CA 1
ATOM 741 C C . GLY A 1 96 ? 2.697 10.430 2.305 1.00 95.62 96 GLY A C 1
ATOM 742 O O . GLY A 1 96 ? 1.514 10.653 2.583 1.00 95.62 96 GLY A O 1
ATOM 743 N N . LEU A 1 97 ? 3.304 9.276 2.605 1.00 95.25 97 LEU A N 1
ATOM 744 C CA . LEU A 1 97 ? 2.632 8.170 3.288 1.00 95.25 97 LEU A CA 1
ATOM 745 C C . LEU A 1 97 ? 2.363 8.499 4.761 1.00 95.25 97 LEU A C 1
ATOM 747 O O . LEU A 1 97 ? 1.257 8.254 5.237 1.00 95.25 97 LEU A O 1
ATOM 751 N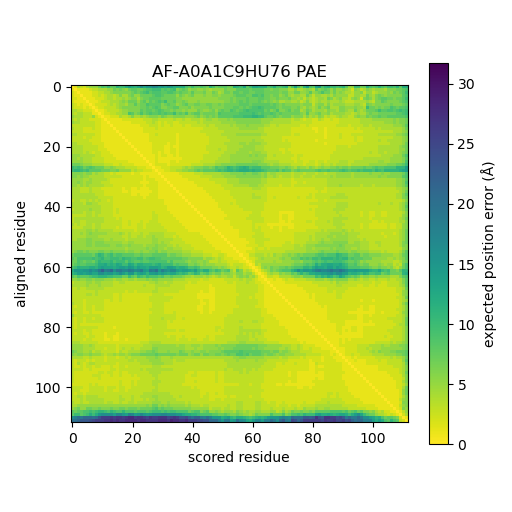 N . GLU A 1 98 ? 3.336 9.078 5.467 1.00 95.25 98 GLU A N 1
ATOM 752 C CA . GLU A 1 98 ? 3.180 9.522 6.859 1.00 95.25 98 GLU A CA 1
ATOM 753 C C . GLU A 1 98 ? 2.016 10.512 6.986 1.00 95.25 98 GLU A C 1
ATOM 755 O O . GLU A 1 98 ? 1.107 10.298 7.786 1.00 95.25 98 GLU A O 1
ATOM 760 N N . ALA A 1 99 ? 1.965 11.528 6.119 1.00 96.00 99 ALA A N 1
ATOM 761 C CA . ALA A 1 99 ? 0.885 12.507 6.120 1.00 96.00 99 ALA A CA 1
ATOM 762 C C . ALA A 1 99 ? -0.487 11.878 5.827 1.00 96.00 99 ALA A C 1
ATOM 764 O O . ALA A 1 99 ? -1.498 12.324 6.373 1.00 96.00 99 ALA A O 1
ATOM 765 N N . TYR A 1 100 ? -0.551 10.873 4.948 1.00 95.88 100 TYR A N 1
ATOM 766 C CA . TYR A 1 100 ? -1.791 10.139 4.696 1.00 95.88 100 TYR A CA 1
ATOM 767 C C . TYR A 1 100 ? -2.233 9.331 5.919 1.00 95.88 100 TYR A C 1
ATOM 769 O O . TYR A 1 100 ? -3.385 9.455 6.328 1.00 95.88 100 TYR A O 1
ATOM 777 N N . ILE A 1 101 ? -1.321 8.573 6.535 1.00 93.19 101 ILE A N 1
ATOM 778 C CA . ILE A 1 101 ? -1.609 7.786 7.740 1.00 93.19 101 ILE A CA 1
ATOM 779 C C . ILE A 1 101 ? -2.105 8.694 8.867 1.00 93.19 101 ILE A C 1
ATOM 781 O O . ILE A 1 101 ? -3.116 8.377 9.481 1.00 93.19 101 ILE A O 1
ATOM 785 N N . SER A 1 102 ? -1.473 9.849 9.099 1.00 93.56 102 SER A N 1
ATOM 786 C CA . SER A 1 102 ? -1.941 10.803 10.111 1.00 93.56 102 SER A CA 1
ATOM 787 C C . SER A 1 102 ? -3.378 11.268 9.857 1.00 93.56 102 SER A C 1
ATOM 789 O O . SER A 1 102 ? -4.178 11.299 10.786 1.00 93.56 102 SER A O 1
ATOM 791 N N . ARG A 1 103 ? -3.744 11.578 8.603 1.00 94.94 103 ARG A N 1
ATOM 792 C CA . ARG A 1 103 ? -5.126 11.964 8.260 1.00 94.94 103 ARG A CA 1
ATOM 793 C C . ARG A 1 103 ? -6.118 10.817 8.435 1.00 94.94 103 ARG A C 1
ATOM 795 O O . ARG A 1 103 ? -7.244 11.064 8.852 1.00 94.94 103 ARG A O 1
ATOM 802 N N . LEU A 1 104 ? -5.709 9.593 8.107 1.00 92.12 104 LEU A N 1
ATOM 803 C CA . LEU A 1 104 ? -6.534 8.401 8.285 1.00 92.12 104 LEU A CA 1
ATOM 804 C C . LEU A 1 104 ? -6.766 8.101 9.772 1.00 92.12 104 LEU A C 1
ATOM 806 O O . LEU A 1 104 ? -7.886 7.836 10.179 1.00 92.12 104 LEU A O 1
ATOM 810 N N . LEU A 1 105 ? -5.732 8.189 10.608 1.00 89.75 105 LEU A N 1
ATOM 811 C CA . LEU A 1 105 ? -5.883 8.006 12.054 1.00 89.75 105 LEU A CA 1
ATOM 812 C C . LEU A 1 105 ? -6.781 9.090 12.664 1.00 89.75 105 LEU A C 1
ATOM 814 O O . LEU A 1 105 ? -7.665 8.773 13.458 1.00 89.75 105 LEU A O 1
ATOM 818 N N . ALA A 1 106 ? -6.615 10.342 12.230 1.00 90.25 106 ALA A N 1
ATOM 819 C CA . ALA A 1 106 ? -7.474 11.446 12.642 1.00 90.25 106 ALA A CA 1
ATOM 820 C C . ALA A 1 106 ? -8.945 11.221 12.258 1.00 90.25 106 ALA A C 1
ATOM 822 O O 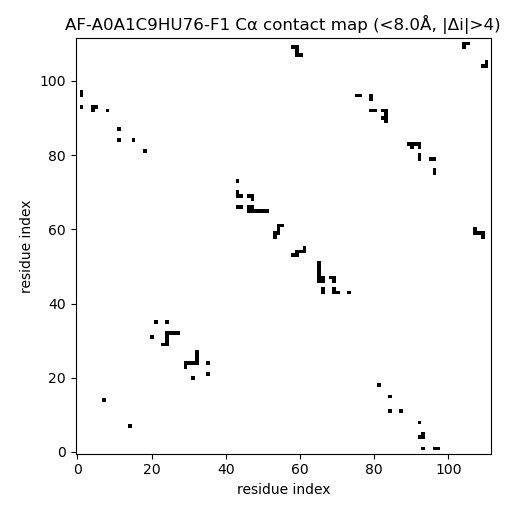. ALA A 1 106 ? -9.841 11.443 13.071 1.00 90.25 106 ALA A O 1
ATOM 823 N N . SER A 1 107 ? -9.216 10.729 11.042 1.00 89.25 107 SER A N 1
ATOM 824 C CA . SER A 1 107 ? -10.589 10.441 10.606 1.00 89.25 107 SER A CA 1
ATOM 825 C C . SER A 1 107 ? -11.228 9.268 11.353 1.00 89.25 107 SER A C 1
ATOM 827 O O . SER A 1 107 ? -12.452 9.222 11.470 1.00 89.25 107 SER A O 1
ATOM 829 N N . LEU A 1 108 ? -10.414 8.355 11.889 1.00 87.12 108 LEU A N 1
ATOM 830 C CA . LEU A 1 108 ? -10.846 7.229 12.718 1.00 87.12 108 LEU A CA 1
ATOM 831 C C . LEU A 1 108 ? -10.992 7.583 14.207 1.00 87.12 108 LEU A C 1
ATOM 833 O O . LEU A 1 108 ? -11.404 6.732 14.990 1.00 87.12 108 LEU A O 1
ATOM 837 N N . GLY A 1 109 ? -10.673 8.819 14.608 1.00 83.69 109 GLY A N 1
ATOM 838 C CA . GLY A 1 109 ? -10.724 9.245 16.009 1.00 83.69 109 GLY A CA 1
ATOM 839 C C . GLY A 1 109 ? -9.612 8.650 16.880 1.00 83.69 109 GLY A C 1
ATOM 840 O O . GLY A 1 109 ? -9.714 8.694 18.102 1.00 83.69 109 GLY A O 1
ATOM 841 N N . LEU A 1 110 ? -8.552 8.121 16.262 1.00 77.88 110 LEU A N 1
ATOM 842 C CA . LEU A 1 110 ? -7.393 7.517 16.926 1.00 77.88 110 LEU A CA 1
ATOM 843 C C . LEU A 1 110 ? -6.295 8.538 17.271 1.00 77.88 110 LEU A C 1
ATOM 845 O O . LEU A 1 110 ? -5.129 8.168 17.396 1.00 77.88 110 LEU A O 1
ATOM 849 N N . GLU A 1 111 ? -6.626 9.826 17.390 1.00 69.00 111 GLU A N 1
ATOM 850 C CA . GLU A 1 111 ? -5.622 10.831 17.748 1.00 69.00 111 GLU A CA 1
ATOM 851 C C . GLU A 1 111 ? -5.129 10.626 19.190 1.00 69.00 111 GLU A C 1
ATOM 853 O O . GLU A 1 111 ? -5.892 10.737 20.153 1.00 69.00 111 GLU A O 1
ATOM 858 N N . GLY A 1 112 ? -3.827 10.354 19.304 1.00 50.31 112 GLY A N 1
ATOM 859 C CA . GLY A 1 112 ? -2.992 10.545 20.487 1.00 50.31 112 GLY A CA 1
ATOM 860 C C . GLY A 1 112 ? -1.798 11.413 20.123 1.00 50.31 112 GLY A C 1
ATOM 861 O O . GLY A 1 112 ? -1.203 11.155 19.050 1.00 50.31 112 GLY A O 1
#

Mean predicted aligned error: 4.01 Å

Secondary structure (DSSP, 8-state):
-HHHHHHHHT-HHHHHHHHHHHHHTTSTT-TTHHHHHHHHHHHHHHHHHHHHHHHHTTSS-TTS-HHHHHHHHHHHHHHHHHHHHH-TTT--HHHHHHHHHHHHHHHTT---

Foldseek 3Di:
DLVVVVVVLVVLVVLVVVLVLLVVLPDPPRPCVVVSVVVLVVQLVVQLVVVVVCCVVVVFPVPDRSSVVSVVLVVQLSVLSVVCSVPVPPGDSSVSSVVVVVVVCVVRVVDD

Solvent-accessible surface area (backbone atoms only — not comparable to full-atom values): 6234 Å² total; per-residue (Å²): 110,67,67,60,50,52,60,46,66,82,35,57,68,62,52,49,54,50,53,50,52,56,60,54,24,71,42,94,84,35,88,54,28,64,60,53,49,53,50,52,52,50,53,34,50,60,46,13,49,56,44,49,50,35,32,73,76,61,66,29,70,76,85,64,58,32,58,59,52,21,50,51,54,51,53,50,51,54,49,36,51,57,52,17,76,75,39,66,90,79,39,63,44,54,61,53,49,52,55,48,50,54,53,52,36,52,75,50,66,59,74,125

pLDDT: mean 91.23, std 6.81, range [50.31, 97.19]

Nearest PDB structures (foldseek):
  5gpa-assembly1_B  TM=6.175E-01  e=2.244E-01  Halalkalibacterium halodurans C-125
  3eup-assembly1_B  TM=8.535E-01  e=1.700E+00  Cytophaga hutchinsonii ATCC 33406
  3q0v-assembly1_A  TM=7.541E-01  e=2.032E+00  Mycobacterium tuberculosis
  2w53-assembly1_A  TM=6.848E-01  e=1.700E+00  Stenotrophomonas maltophilia
  5nim-assembly1_A  TM=6.596E-01  e=2.157E+00  Mycobacterium tuberculosis

Organism: Rhizobium leguminosarum bv. trifolii (NCBI:txid386)

Sequence (112 aa):
MVEVFRRNADMVEVIRAFAILSAESLMKDHPAKGWFLDRATQLQNDIAATFEEAVADGSIDGKIDGRAIAAELIAVMDGLQMLWLRDPTRFDMVGGLEAYISRLLASLGLEG